Protein AF-A0A926FCK5-F1 (afdb_monomer_lite)

Secondary structure (DSSP, 8-state):
------------S--EEETTEEE--HHHHHHHTT-EEEEEGGGTEEEEE--

Organism: NCBI:txid2763676

Foldseek 3Di:
DDDDPPPPPDQPDDWDQDPNDTDDDPVSVLVVVVWDWDQDPVVRDIDTGHD

pLDDT: mean 82.67, std 17.01, range [39.97, 97.19]

InterPro domains:
  IPR012854 Copper amine oxidase-like, N-terminal [PF07833] (12-50)
  IPR036582 Copper amine oxidase-like, N-terminal domain superfamily [G3DSA:3.30.457.10] (2-33)
  IPR036582 Copper amine oxidase-like, N-terminal domain superfamily [SSF55383] (12-41)

Radius of gyration: 14.66 Å; chains: 1; bounding box: 27×37×35 Å

Structure (mmCIF, N/CA/C/O backbone):
data_AF-A0A926FCK5-F1
#
_entry.id   AF-A0A926FCK5-F1
#
loop_
_atom_site.group_PDB
_atom_site.id
_atom_site.type_symbol
_atom_site.label_atom_id
_atom_site.label_alt_id
_atom_site.label_comp_id
_atom_site.label_asym_id
_atom_site.label_entity_id
_atom_site.label_seq_id
_atom_site.pdbx_PDB_ins_code
_atom_site.Cartn_x
_atom_site.Cartn_y
_atom_site.Cartn_z
_atom_site.occupancy
_atom_site.B_iso_or_equiv
_atom_site.auth_seq_id
_atom_site.auth_comp_id
_atom_site.auth_asym_id
_atom_site.auth_atom_id
_atom_site.pdbx_PDB_model_num
ATOM 1 N N . MET A 1 1 ? 5.920 -31.150 20.128 1.00 39.97 1 MET A N 1
ATOM 2 C CA . MET A 1 1 ? 6.648 -29.977 19.595 1.00 39.97 1 MET A CA 1
ATOM 3 C C . MET A 1 1 ? 5.802 -29.361 18.490 1.00 39.97 1 MET A C 1
ATOM 5 O O . MET A 1 1 ? 5.771 -29.897 17.393 1.00 39.97 1 MET A O 1
ATOM 9 N N . THR A 1 2 ? 5.037 -28.312 18.791 1.00 42.44 2 THR A N 1
ATOM 10 C CA . THR A 1 2 ? 4.121 -27.693 17.819 1.00 42.44 2 THR A CA 1
ATOM 11 C C . THR A 1 2 ? 4.831 -26.518 17.158 1.00 42.44 2 THR A C 1
ATOM 13 O O . THR A 1 2 ? 4.994 -25.460 17.763 1.00 42.44 2 THR A O 1
ATOM 16 N N . THR A 1 3 ? 5.310 -26.724 15.933 1.00 51.28 3 THR A N 1
ATOM 17 C CA . THR A 1 3 ? 5.992 -25.707 15.126 1.00 51.28 3 THR A CA 1
ATOM 18 C C . THR A 1 3 ? 5.047 -24.539 14.852 1.00 51.28 3 THR A C 1
ATOM 20 O O . THR A 1 3 ? 4.084 -24.672 14.095 1.00 51.28 3 THR A O 1
ATOM 23 N N . LYS A 1 4 ? 5.326 -23.373 15.449 1.00 55.53 4 LYS A N 1
ATOM 24 C CA . LYS A 1 4 ? 4.708 -22.109 15.037 1.00 55.53 4 LYS A CA 1
ATOM 25 C C . LYS A 1 4 ? 5.112 -21.849 13.586 1.00 55.53 4 LYS A C 1
ATOM 27 O O . LYS A 1 4 ? 6.276 -21.556 13.320 1.00 55.53 4 LYS A O 1
ATOM 32 N N . ARG A 1 5 ? 4.173 -21.957 12.641 1.00 53.47 5 ARG A N 1
ATOM 33 C CA . ARG A 1 5 ? 4.402 -21.461 11.279 1.00 53.47 5 ARG A CA 1
ATOM 34 C C . ARG A 1 5 ? 4.619 -19.954 11.377 1.00 53.47 5 ARG A C 1
ATOM 36 O O . ARG A 1 5 ? 3.686 -19.204 11.647 1.00 53.47 5 ARG A O 1
ATOM 43 N N . LYS A 1 6 ? 5.862 -19.517 11.197 1.00 45.59 6 LYS A N 1
ATOM 44 C CA . LYS A 1 6 ? 6.191 -18.121 10.929 1.00 45.59 6 LYS A CA 1
ATOM 45 C C . LYS A 1 6 ? 5.645 -17.833 9.529 1.00 45.59 6 LYS A C 1
ATOM 47 O O . LYS A 1 6 ? 6.298 -18.153 8.544 1.00 45.59 6 LYS A O 1
ATOM 52 N N . VAL A 1 7 ? 4.420 -17.316 9.440 1.00 57.81 7 VAL A N 1
ATOM 53 C CA . VAL A 1 7 ? 3.929 -16.708 8.199 1.00 57.81 7 VAL A CA 1
ATOM 54 C C . VAL A 1 7 ? 4.832 -15.502 7.969 1.00 57.81 7 VAL A C 1
ATOM 56 O O . VAL A 1 7 ? 4.761 -14.517 8.703 1.00 57.81 7 VAL A O 1
ATOM 59 N N . SER A 1 8 ? 5.773 -15.613 7.034 1.00 50.16 8 SER A N 1
ATOM 60 C CA . SER A 1 8 ? 6.453 -14.437 6.509 1.00 50.16 8 SER A CA 1
ATOM 61 C C . SER A 1 8 ? 5.365 -13.545 5.924 1.00 50.16 8 SER A C 1
ATOM 63 O O . SER A 1 8 ? 4.643 -14.003 5.040 1.00 50.16 8 SER A O 1
ATOM 65 N N . LYS A 1 9 ? 5.222 -12.303 6.405 1.00 58.22 9 LYS A N 1
ATOM 66 C CA . LYS A 1 9 ? 4.488 -11.259 5.67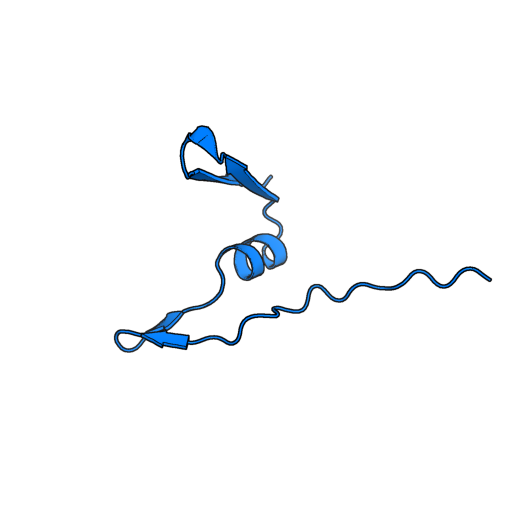5 1.00 58.22 9 LYS A CA 1
ATOM 67 C C . LYS A 1 9 ? 5.264 -10.973 4.384 1.00 58.22 9 LYS A C 1
ATOM 69 O O . LYS A 1 9 ? 6.035 -10.023 4.311 1.00 58.22 9 LYS A O 1
ATOM 74 N N . GLY A 1 10 ? 5.171 -11.884 3.423 1.00 57.41 10 GLY A N 1
ATOM 75 C CA . GLY A 1 10 ? 5.677 -11.703 2.077 1.00 57.41 10 GLY A CA 1
ATOM 76 C C . GLY A 1 10 ? 4.730 -10.763 1.355 1.00 57.41 10 GLY A C 1
ATOM 77 O O . GLY A 1 10 ? 3.514 -10.879 1.488 1.00 57.41 10 GLY A O 1
ATOM 78 N N . ASN A 1 11 ? 5.279 -9.792 0.636 1.00 64.88 11 ASN A N 1
ATOM 79 C CA . ASN A 1 11 ? 4.479 -9.063 -0.326 1.00 64.88 11 ASN A CA 1
ATOM 80 C C . ASN A 1 11 ? 4.225 -9.993 -1.520 1.00 64.88 11 ASN A C 1
ATOM 82 O O . ASN A 1 11 ? 5.100 -10.137 -2.370 1.00 64.88 11 ASN A O 1
ATOM 86 N N . ASP A 1 12 ? 3.058 -10.634 -1.565 1.00 71.31 12 ASP A N 1
ATOM 87 C CA . ASP A 1 12 ? 2.704 -11.586 -2.630 1.00 71.31 12 ASP A CA 1
ATOM 88 C C . ASP A 1 12 ? 2.505 -10.905 -3.998 1.00 71.31 12 ASP A C 1
ATOM 90 O O . ASP A 1 12 ? 2.403 -11.571 -5.028 1.00 71.31 12 ASP A O 1
ATOM 94 N N . VAL A 1 13 ? 2.459 -9.568 -4.026 1.00 78.31 13 VAL A N 1
ATOM 95 C CA . VAL A 1 13 ? 2.261 -8.771 -5.238 1.00 78.31 13 VAL A CA 1
ATOM 96 C C . VAL A 1 13 ? 3.566 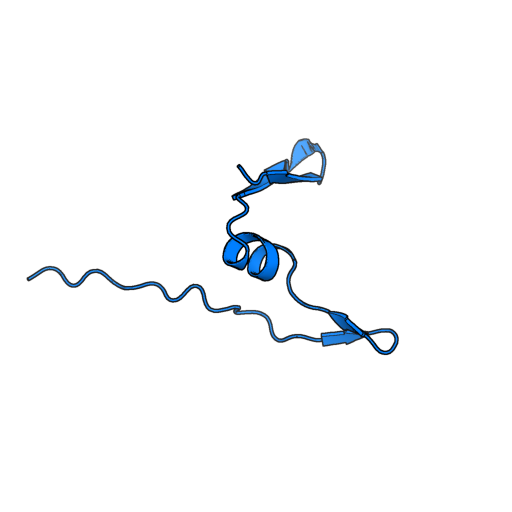-8.087 -5.632 1.00 78.31 13 VAL A C 1
ATOM 98 O O . VAL A 1 13 ? 4.100 -7.250 -4.899 1.00 78.31 13 VAL A O 1
ATOM 101 N N . ALA A 1 14 ? 4.064 -8.418 -6.824 1.00 84.31 14 ALA A N 1
ATOM 102 C CA . ALA A 1 14 ? 5.249 -7.783 -7.383 1.00 84.31 14 ALA A CA 1
ATOM 103 C C . ALA A 1 14 ? 5.024 -6.266 -7.582 1.00 84.31 14 ALA A C 1
ATOM 105 O O . ALA A 1 14 ? 3.932 -5.861 -7.992 1.00 84.31 14 ALA A O 1
ATOM 106 N N . PRO A 1 15 ? 6.035 -5.418 -7.317 1.00 89.06 15 PRO A N 1
ATOM 107 C CA . PRO A 1 15 ? 5.975 -4.003 -7.667 1.00 89.06 15 PRO A CA 1
ATOM 108 C C . PRO A 1 15 ? 5.740 -3.824 -9.169 1.00 89.06 15 PRO A C 1
ATOM 110 O O . PRO A 1 15 ? 6.271 -4.589 -9.976 1.00 89.06 15 PRO A O 1
ATOM 113 N N . ILE A 1 16 ? 4.996 -2.789 -9.548 1.00 92.88 16 ILE A N 1
ATOM 114 C CA . ILE A 1 16 ? 4.744 -2.459 -10.957 1.00 92.88 16 ILE A CA 1
ATOM 115 C C . ILE A 1 16 ? 5.290 -1.071 -11.273 1.00 92.88 16 ILE A C 1
ATOM 117 O O . ILE A 1 16 ? 5.269 -0.189 -10.418 1.00 92.88 16 ILE A O 1
ATOM 121 N N . ILE A 1 17 ? 5.759 -0.857 -12.500 1.00 94.56 17 ILE A N 1
ATOM 122 C CA . ILE A 1 17 ? 6.157 0.472 -12.972 1.00 94.56 17 ILE A CA 1
ATOM 123 C C . ILE A 1 17 ? 4.972 1.079 -13.721 1.00 94.56 17 ILE A C 1
ATOM 125 O O . ILE A 1 17 ? 4.482 0.496 -14.686 1.00 94.56 17 ILE A O 1
ATOM 129 N N . ALA A 1 18 ? 4.513 2.243 -13.272 1.00 94.25 18 ALA A N 1
ATOM 130 C CA . ALA A 1 18 ? 3.454 3.015 -13.910 1.00 94.25 18 ALA A CA 1
ATOM 131 C C . ALA A 1 18 ? 3.789 4.509 -13.845 1.00 94.25 18 ALA A C 1
ATOM 133 O O . ALA A 1 18 ? 4.152 5.012 -12.783 1.00 94.25 18 ALA A O 1
ATOM 134 N N . ASN A 1 19 ? 3.640 5.225 -14.965 1.00 94.50 19 ASN A N 1
ATOM 135 C CA . ASN A 1 19 ? 3.925 6.666 -15.063 1.00 94.50 19 ASN A CA 1
ATOM 136 C C . ASN A 1 19 ? 5.320 7.042 -14.520 1.00 94.50 19 ASN A C 1
ATOM 138 O O . ASN A 1 19 ? 5.440 7.949 -13.696 1.00 94.50 19 ASN A O 1
ATOM 142 N N . ASP A 1 20 ? 6.350 6.281 -14.907 1.00 96.00 20 ASP A N 1
ATOM 143 C CA . ASP A 1 20 ? 7.738 6.439 -14.440 1.00 96.00 20 ASP A CA 1
ATOM 144 C C . ASP A 1 20 ? 7.920 6.349 -12.911 1.00 96.00 20 ASP A C 1
ATOM 146 O O . ASP A 1 20 ? 8.896 6.843 -12.346 1.00 96.00 20 ASP A O 1
ATOM 150 N N . ARG A 1 21 ? 6.980 5.697 -12.212 1.00 95.88 21 ARG A N 1
ATOM 151 C CA . ARG A 1 21 ? 7.031 5.451 -10.767 1.00 95.88 21 ARG A CA 1
ATOM 152 C C . ARG A 1 21 ? 6.825 3.976 -10.460 1.00 95.88 21 ARG A C 1
ATOM 154 O O . ARG A 1 21 ? 5.979 3.312 -11.055 1.00 95.88 21 ARG A O 1
ATOM 161 N N . THR A 1 22 ? 7.565 3.472 -9.479 1.00 93.25 22 THR A N 1
ATOM 162 C CA . THR A 1 22 ? 7.345 2.127 -8.944 1.00 93.25 22 THR A CA 1
ATOM 163 C C . THR A 1 22 ? 6.207 2.168 -7.935 1.00 93.25 22 THR A C 1
ATOM 165 O O . THR A 1 22 ? 6.329 2.759 -6.863 1.00 93.25 22 THR A O 1
ATOM 168 N N . MET A 1 23 ? 5.098 1.527 -8.273 1.00 93.38 23 MET A N 1
ATOM 169 C CA . MET A 1 23 ? 3.955 1.346 -7.396 1.00 93.38 23 MET A CA 1
ATOM 170 C C . MET A 1 23 ? 4.149 0.088 -6.556 1.00 93.38 23 MET A C 1
ATOM 172 O O . MET A 1 23 ? 4.483 -0.986 -7.062 1.00 93.38 23 MET A O 1
ATOM 176 N N . LEU A 1 24 ? 3.911 0.237 -5.258 1.00 90.75 24 LEU A N 1
ATOM 177 C CA . LEU A 1 24 ? 3.999 -0.824 -4.266 1.00 90.75 24 LEU A CA 1
ATOM 178 C C . LEU A 1 24 ? 2.636 -0.999 -3.589 1.00 90.75 24 LEU A C 1
ATOM 180 O O . LEU A 1 24 ? 1.894 -0.021 -3.451 1.00 90.75 24 LEU A O 1
ATOM 184 N N . PRO A 1 25 ? 2.297 -2.208 -3.118 1.00 90.88 25 PRO A N 1
ATOM 185 C CA . PRO A 1 25 ? 1.081 -2.424 -2.346 1.00 90.88 25 PRO A CA 1
ATOM 186 C C . PRO A 1 25 ? 1.074 -1.573 -1.073 1.00 90.88 25 PRO A C 1
ATOM 188 O O . PRO A 1 25 ? 1.903 -1.750 -0.179 1.00 90.88 25 PRO A O 1
ATOM 191 N N . ALA A 1 26 ? 0.110 -0.653 -0.981 1.00 89.75 26 ALA A N 1
ATOM 192 C CA . ALA A 1 26 ? 0.040 0.324 0.106 1.00 89.75 26 ALA A CA 1
ATOM 193 C C . ALA A 1 26 ? -0.045 -0.338 1.493 1.00 89.75 26 ALA A C 1
ATOM 195 O O . ALA A 1 26 ? 0.640 0.090 2.421 1.00 89.75 26 ALA A O 1
ATOM 196 N N . ARG A 1 27 ? -0.823 -1.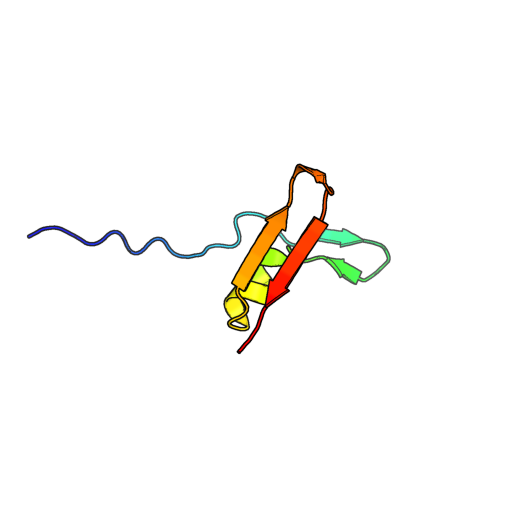426 1.618 1.00 90.31 27 ARG A N 1
ATOM 197 C CA . ARG A 1 27 ? -0.952 -2.200 2.864 1.00 90.31 27 ARG A CA 1
ATOM 198 C C . ARG A 1 27 ? 0.389 -2.767 3.324 1.00 90.31 27 ARG A C 1
ATOM 200 O O . ARG A 1 27 ? 0.733 -2.629 4.491 1.00 90.31 27 ARG A O 1
ATOM 207 N N . PHE A 1 28 ? 1.158 -3.356 2.406 1.00 88.31 28 PHE A N 1
ATOM 208 C CA . PHE A 1 28 ? 2.455 -3.941 2.738 1.00 88.31 28 PHE A CA 1
ATOM 209 C C . PHE A 1 28 ? 3.403 -2.886 3.311 1.00 88.31 28 PHE A C 1
ATOM 211 O O . PHE A 1 28 ? 4.025 -3.111 4.345 1.00 88.31 28 PHE A O 1
ATOM 218 N N . ILE A 1 29 ? 3.490 -1.717 2.676 1.00 90.31 29 ILE A N 1
ATOM 219 C CA . ILE A 1 29 ? 4.362 -0.641 3.156 1.00 90.31 29 ILE A CA 1
ATOM 220 C C . ILE A 1 29 ? 3.888 -0.112 4.513 1.00 90.31 29 ILE A C 1
ATOM 222 O O . ILE A 1 29 ? 4.693 -0.024 5.435 1.00 90.31 29 ILE A O 1
ATOM 226 N N . ALA A 1 30 ? 2.596 0.180 4.669 1.00 91.31 30 ALA A N 1
ATOM 227 C CA . ALA A 1 30 ? 2.054 0.715 5.916 1.00 91.31 30 ALA A CA 1
ATOM 228 C C . ALA A 1 30 ? 2.248 -0.232 7.113 1.00 91.31 30 ALA A C 1
ATOM 230 O O . ALA A 1 30 ? 2.711 0.204 8.166 1.00 91.31 30 ALA A O 1
ATOM 231 N N . GLU A 1 31 ? 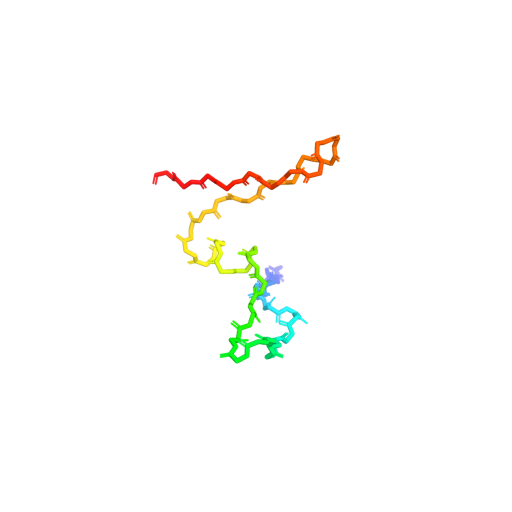1.993 -1.531 6.942 1.00 89.56 31 GLU A N 1
ATOM 232 C CA . GLU A 1 31 ? 2.201 -2.516 8.008 1.00 89.56 31 GLU A CA 1
ATOM 233 C C . GLU A 1 31 ? 3.680 -2.663 8.393 1.00 89.56 31 GLU A C 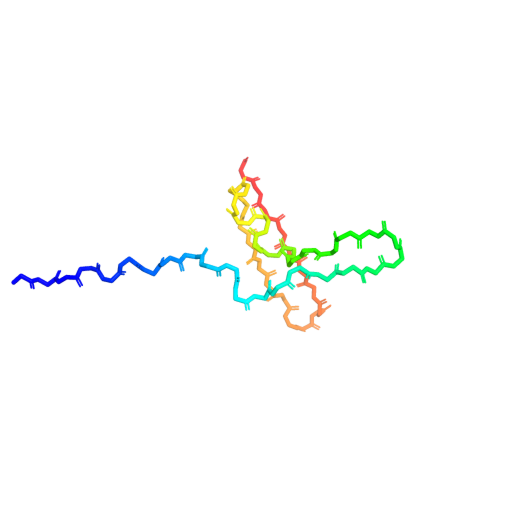1
ATOM 235 O O . GLU A 1 31 ? 3.999 -2.800 9.573 1.00 89.56 31 GLU A O 1
ATOM 240 N N . ASN A 1 32 ? 4.600 -2.606 7.422 1.00 89.44 32 ASN A N 1
ATOM 241 C CA . ASN A 1 32 ? 6.040 -2.623 7.711 1.00 89.44 32 ASN A CA 1
ATOM 242 C C . ASN A 1 32 ? 6.507 -1.351 8.432 1.00 89.44 32 ASN A C 1
ATOM 244 O O . ASN A 1 32 ? 7.463 -1.395 9.202 1.00 89.44 32 ASN A O 1
ATOM 248 N N . LEU A 1 33 ? 5.816 -0.229 8.226 1.00 91.69 33 LEU A N 1
ATOM 249 C CA . LEU A 1 33 ? 6.029 1.013 8.971 1.00 91.69 33 LEU A CA 1
ATOM 250 C C . LEU A 1 33 ? 5.347 1.006 10.352 1.00 91.69 33 LEU A C 1
ATOM 252 O O . LEU A 1 33 ? 5.431 1.998 11.084 1.00 91.69 33 LEU A O 1
ATOM 256 N N . GLY A 1 34 ? 4.697 -0.099 10.731 1.00 90.50 34 GLY A N 1
ATOM 257 C CA . GLY A 1 34 ? 4.023 -0.270 12.015 1.00 90.50 34 GLY A CA 1
ATOM 258 C C . GLY A 1 34 ? 2.703 0.491 12.123 1.00 90.50 34 GLY A C 1
ATOM 259 O O . GLY A 1 34 ? 2.367 0.937 13.216 1.00 90.50 34 GLY A O 1
ATOM 260 N N . ALA A 1 35 ? 2.012 0.709 11.003 1.00 93.31 35 ALA A N 1
ATOM 261 C CA . ALA A 1 35 ? 0.633 1.180 10.992 1.00 93.31 35 ALA A CA 1
ATOM 262 C C . ALA A 1 35 ? -0.339 -0.006 10.893 1.00 93.31 35 ALA A C 1
ATOM 264 O O . ALA A 1 35 ? -0.069 -0.985 10.193 1.00 93.31 35 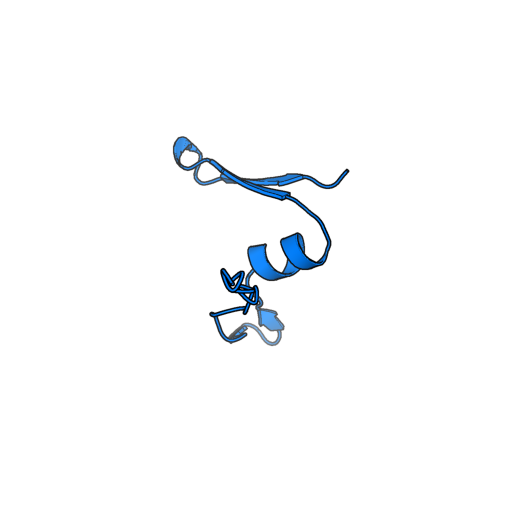ALA A O 1
ATOM 265 N N . ASP A 1 36 ? -1.484 0.121 11.552 1.00 92.38 36 ASP A N 1
ATOM 266 C CA . ASP A 1 36 ? -2.636 -0.756 11.388 1.00 92.38 36 ASP A CA 1
ATOM 267 C C . ASP A 1 36 ? -3.467 -0.291 10.191 1.00 92.38 36 ASP A C 1
ATOM 269 O O . ASP A 1 36 ? -3.669 0.909 9.984 1.00 92.38 36 ASP A O 1
ATOM 273 N N . VAL A 1 37 ? -3.934 -1.241 9.380 1.00 91.31 37 VAL A N 1
ATOM 274 C CA . VAL A 1 37 ? -4.678 -0.963 8.145 1.00 91.31 37 VAL A CA 1
ATOM 275 C C . VAL A 1 37 ? -6.021 -1.681 8.184 1.00 91.31 37 VAL A C 1
ATOM 277 O O . VAL A 1 37 ? -6.072 -2.909 8.203 1.00 91.31 37 VAL A O 1
ATOM 280 N N . GLU A 1 38 ? -7.105 -0.914 8.121 1.00 93.81 38 GLU A N 1
ATOM 281 C CA . GLU A 1 38 ? -8.484 -1.402 8.103 1.00 93.81 38 GLU A CA 1
ATOM 282 C C . GLU A 1 38 ? -9.172 -1.051 6.776 1.00 93.81 38 GLU A C 1
ATOM 284 O O . GLU A 1 38 ? -8.931 0.004 6.182 1.00 93.81 38 GLU A O 1
ATOM 289 N N . TRP A 1 39 ? -10.032 -1.953 6.296 1.00 93.25 39 TRP A N 1
ATOM 290 C CA . TRP A 1 39 ? -10.887 -1.723 5.134 1.00 93.25 39 TRP A CA 1
ATOM 291 C C . TRP A 1 39 ? -12.347 -1.624 5.564 1.00 93.25 39 TRP A C 1
ATOM 293 O O . TRP A 1 39 ? -12.912 -2.589 6.075 1.00 93.25 39 TRP A O 1
ATOM 303 N N . ILE A 1 40 ? -12.958 -0.474 5.297 1.00 95.50 40 ILE A N 1
ATOM 304 C CA . ILE A 1 40 ? -14.382 -0.225 5.499 1.00 95.50 40 ILE A CA 1
ATOM 305 C C . ILE A 1 40 ? -15.077 -0.453 4.158 1.00 95.50 40 ILE A C 1
ATOM 307 O O . ILE A 1 40 ? -15.107 0.427 3.295 1.00 95.50 40 ILE A O 1
ATOM 311 N N . GLU A 1 41 ? -15.627 -1.654 3.980 1.00 95.69 41 GLU A N 1
ATOM 312 C CA . GLU A 1 41 ? -16.239 -2.087 2.717 1.00 95.69 41 GLU A CA 1
ATOM 313 C C . GLU A 1 41 ? -17.414 -1.200 2.296 1.00 95.69 41 GLU A C 1
ATOM 315 O O . GLU A 1 41 ? -17.496 -0.807 1.134 1.00 95.69 41 GLU A O 1
ATOM 320 N N . ALA A 1 42 ? -18.265 -0.814 3.251 1.00 96.88 42 ALA A N 1
ATOM 321 C CA . ALA A 1 42 ? -19.441 0.021 3.001 1.00 96.88 42 ALA A CA 1
ATOM 322 C C . ALA A 1 42 ? -19.100 1.392 2.392 1.00 96.88 42 ALA A C 1
ATOM 324 O O . ALA A 1 42 ? -19.886 1.941 1.626 1.00 96.88 42 ALA A O 1
ATOM 325 N N . GLU A 1 43 ? -17.926 1.936 2.718 1.00 97.19 43 GLU A N 1
ATOM 326 C CA . GLU A 1 43 ? -17.459 3.241 2.239 1.00 97.19 43 GLU A CA 1
ATOM 327 C C . GLU A 1 43 ? -16.415 3.120 1.121 1.00 97.19 43 GLU A C 1
ATOM 329 O O . GLU A 1 43 ? -15.917 4.132 0.634 1.00 97.19 43 GLU A O 1
ATOM 334 N N . GLN A 1 44 ? -16.035 1.894 0.746 1.00 95.19 44 GLN A N 1
ATOM 335 C CA . GLN A 1 44 ? -14.855 1.617 -0.074 1.00 95.19 44 GLN A CA 1
ATOM 336 C C . GLN A 1 44 ? -13.614 2.396 0.403 1.00 95.19 44 GLN A C 1
ATOM 338 O O . GLN A 1 44 ? -12.868 2.979 -0.389 1.00 95.19 44 GLN A O 1
ATOM 343 N N . LYS A 1 45 ? -13.398 2.415 1.723 1.00 95.62 45 LYS A N 1
ATOM 344 C CA . LYS A 1 45 ? -12.421 3.288 2.376 1.00 95.62 45 LYS A CA 1
ATOM 345 C C . LYS A 1 45 ? -11.356 2.500 3.119 1.00 95.62 45 LYS A C 1
ATOM 347 O O . LYS A 1 45 ? -11.650 1.583 3.880 1.00 95.62 45 LYS A O 1
ATOM 352 N N . VAL A 1 46 ? -10.104 2.915 2.943 1.00 94.19 46 VAL A N 1
ATOM 353 C CA . VAL A 1 46 ? -8.971 2.431 3.741 1.00 94.19 46 VAL A CA 1
ATOM 354 C C . VAL A 1 46 ? -8.730 3.398 4.898 1.00 94.19 46 VAL A C 1
ATOM 356 O O . VAL A 1 46 ? -8.594 4.601 4.673 1.00 94.19 46 VAL A O 1
ATOM 359 N N . VAL A 1 47 ? -8.634 2.878 6.119 1.00 94.69 47 VAL A N 1
ATOM 360 C CA . VAL A 1 47 ? -8.197 3.627 7.304 1.00 94.69 47 VAL A CA 1
ATOM 361 C C . VAL A 1 47 ? -6.832 3.102 7.731 1.00 94.69 47 VAL A C 1
ATOM 363 O O . VAL A 1 47 ? -6.636 1.895 7.852 1.00 94.69 47 VAL A O 1
ATOM 366 N N . MET A 1 48 ? -5.873 4.010 7.912 1.00 93.38 48 MET A N 1
ATOM 367 C CA . MET A 1 48 ? -4.524 3.692 8.377 1.00 93.38 48 MET A CA 1
ATOM 368 C C . MET A 1 48 ? -4.267 4.429 9.686 1.00 93.38 48 MET A C 1
ATOM 370 O O . MET A 1 48 ? -4.306 5.660 9.708 1.00 93.38 48 MET A O 1
ATOM 374 N N . THR A 1 49 ? -3.980 3.690 10.752 1.00 92.75 49 THR A N 1
ATOM 375 C CA . THR A 1 49 ? -3.750 4.252 12.087 1.00 92.75 49 THR A CA 1
ATOM 376 C C . THR A 1 49 ? -2.361 3.858 12.557 1.00 92.75 49 THR A C 1
ATOM 378 O O . THR A 1 49 ? -1.972 2.699 12.474 1.00 92.75 49 THR A O 1
ATOM 381 N N . LYS A 1 50 ? -1.590 4.822 13.049 1.00 82.50 50 LYS A N 1
ATOM 382 C CA . LYS A 1 50 ? -0.291 4.584 13.676 1.00 82.50 50 LYS A CA 1
ATOM 383 C C . LYS A 1 50 ? -0.329 5.225 15.068 1.00 82.50 50 LYS A C 1
ATOM 385 O O . LYS A 1 50 ? -0.827 6.349 15.148 1.00 82.50 50 LYS A O 1
ATOM 390 N N . PRO A 1 51 ? 0.122 4.533 16.130 1.00 71.31 51 PRO A N 1
ATOM 391 C CA . PRO A 1 51 ? 0.230 5.128 17.459 1.00 71.31 51 PRO A CA 1
ATOM 392 C C . PRO A 1 51 ? 1.254 6.269 17.501 1.00 71.31 51 PRO A C 1
ATOM 394 O O . PRO A 1 51 ? 2.209 6.249 16.683 1.00 71.31 51 PRO A O 1
#

Sequence (51 aa):
MTTKRKVSKGNDVAPIIANDRTMLPARFIAENLGADVEWIEAEQKVVMTKP